Protein AF-E6LIC8-F1 (afdb_monomer)

Structure (mmCIF, N/CA/C/O backbone):
data_AF-E6LIC8-F1
#
_entry.id   AF-E6LIC8-F1
#
loop_
_atom_site.group_PDB
_atom_site.id
_atom_site.type_symbol
_atom_site.label_atom_id
_atom_site.label_alt_id
_atom_site.label_comp_id
_atom_site.label_asym_id
_atom_site.label_entity_id
_atom_site.label_seq_id
_atom_site.pdbx_PDB_ins_code
_atom_site.Cartn_x
_atom_site.Cartn_y
_atom_site.Cartn_z
_atom_site.occupancy
_atom_site.B_iso_or_equiv
_atom_site.auth_seq_id
_atom_site.auth_comp_id
_atom_site.auth_asym_id
_atom_site.auth_atom_id
_atom_site.pdbx_PDB_model_num
ATOM 1 N N . MET A 1 1 ? -18.847 -34.965 -0.175 1.00 34.69 1 MET A N 1
ATOM 2 C CA . MET A 1 1 ? -17.489 -34.813 -0.740 1.00 34.69 1 MET A CA 1
ATOM 3 C C . MET A 1 1 ? -17.535 -33.643 -1.711 1.00 34.69 1 MET A C 1
ATOM 5 O O . MET A 1 1 ? -18.467 -33.562 -2.499 1.00 34.69 1 MET A O 1
ATOM 9 N N . ILE A 1 2 ? -16.653 -32.673 -1.490 1.00 32.28 2 ILE A N 1
ATOM 10 C CA . ILE A 1 2 ? -16.782 -31.245 -1.819 1.00 32.28 2 ILE A CA 1
ATOM 11 C C . ILE A 1 2 ? -16.777 -30.994 -3.332 1.00 32.28 2 ILE A C 1
ATOM 13 O O . ILE A 1 2 ? -15.927 -31.518 -4.045 1.00 32.28 2 ILE A O 1
ATOM 17 N N . LYS A 1 3 ? -17.712 -30.164 -3.806 1.00 35.41 3 LYS A N 1
ATOM 18 C CA . LYS A 1 3 ? -17.749 -29.662 -5.184 1.00 35.41 3 LYS A CA 1
ATOM 19 C C . LYS A 1 3 ? -18.228 -28.209 -5.190 1.00 35.41 3 LYS A C 1
ATOM 21 O O . LYS A 1 3 ? -19.320 -27.918 -5.653 1.00 35.41 3 LYS A O 1
ATOM 26 N N . ILE A 1 4 ? -17.452 -27.312 -4.587 1.00 37.59 4 ILE A N 1
ATOM 27 C CA . ILE A 1 4 ? -17.667 -25.862 -4.673 1.00 37.59 4 ILE A CA 1
ATOM 28 C C . ILE A 1 4 ? -16.284 -25.201 -4.678 1.00 37.59 4 ILE A C 1
ATOM 30 O O . ILE A 1 4 ? -15.428 -25.604 -3.895 1.00 37.59 4 ILE A O 1
ATOM 34 N N . LEU A 1 5 ? -16.126 -24.175 -5.524 1.00 32.88 5 LEU A N 1
ATOM 35 C CA . LEU A 1 5 ? -15.001 -23.229 -5.637 1.00 32.88 5 LEU A CA 1
ATOM 36 C C . LEU A 1 5 ? -13.919 -23.589 -6.667 1.00 32.88 5 LEU A C 1
ATOM 38 O O . LEU A 1 5 ? -12.777 -23.880 -6.324 1.00 32.88 5 LEU A O 1
ATOM 42 N N . THR A 1 6 ? -14.243 -23.506 -7.960 1.00 37.19 6 THR A N 1
ATOM 43 C CA . THR A 1 6 ? -13.197 -23.361 -8.996 1.00 37.19 6 THR A CA 1
ATOM 44 C C . THR A 1 6 ? -13.655 -22.563 -10.217 1.00 37.19 6 THR A C 1
ATOM 46 O O . THR A 1 6 ? -13.184 -22.801 -11.317 1.00 37.19 6 THR A O 1
ATOM 49 N N . GLU A 1 7 ? -14.571 -21.602 -10.051 1.00 35.12 7 GLU A N 1
ATOM 50 C CA . GLU A 1 7 ? -15.071 -20.790 -11.178 1.00 35.12 7 GLU A CA 1
ATOM 51 C C . GLU A 1 7 ? -15.313 -19.319 -10.804 1.00 35.12 7 GLU A C 1
ATOM 53 O O . GLU A 1 7 ? -16.300 -18.698 -11.188 1.00 35.12 7 GLU A O 1
ATOM 58 N N . ARG A 1 8 ? -14.368 -18.706 -10.091 1.00 33.47 8 ARG A N 1
ATOM 59 C CA . ARG A 1 8 ? -14.103 -17.273 -10.289 1.00 33.47 8 ARG A CA 1
ATOM 60 C C . ARG A 1 8 ? -12.743 -17.139 -10.953 1.00 33.47 8 ARG A C 1
ATOM 62 O O . ARG A 1 8 ? -11.772 -16.691 -10.358 1.00 33.47 8 ARG A O 1
ATOM 69 N N . SER A 1 9 ? -12.694 -17.60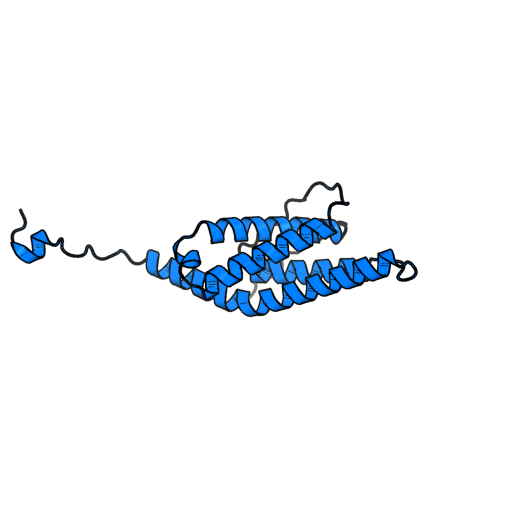4 -12.203 1.00 34.91 9 SER A N 1
ATOM 70 C CA . SER A 1 9 ? -11.660 -17.220 -13.157 1.00 34.91 9 SER A CA 1
ATOM 71 C C . SER A 1 9 ? -11.593 -15.703 -13.190 1.00 34.91 9 SER A C 1
ATOM 73 O O . SER A 1 9 ? -12.495 -15.042 -13.706 1.00 34.91 9 SER A O 1
ATOM 75 N N . ILE A 1 10 ? -10.508 -15.168 -12.644 1.00 38.62 10 ILE A N 1
ATOM 76 C CA . ILE A 1 10 ? -10.002 -13.849 -12.984 1.00 38.62 10 ILE A CA 1
ATOM 77 C C . ILE A 1 10 ? -9.767 -13.903 -14.497 1.00 38.62 10 ILE A C 1
ATOM 79 O O . ILE A 1 10 ? -8.791 -14.485 -14.966 1.00 38.62 10 ILE A O 1
ATOM 83 N N . ARG A 1 11 ? -10.722 -13.402 -15.287 1.00 34.62 11 ARG A N 1
ATOM 84 C CA . ARG A 1 11 ? -10.483 -13.121 -16.701 1.00 34.62 11 ARG A CA 1
ATOM 85 C C . ARG A 1 11 ? -9.534 -11.930 -16.720 1.00 34.62 11 ARG A C 1
ATOM 87 O O . ARG A 1 11 ? -9.983 -10.795 -16.645 1.00 34.62 11 ARG A O 1
ATOM 94 N N . MET A 1 12 ? -8.234 -12.207 -16.746 1.00 38.03 12 MET A N 1
ATOM 95 C CA . MET A 1 12 ? -7.234 -11.225 -17.144 1.00 38.0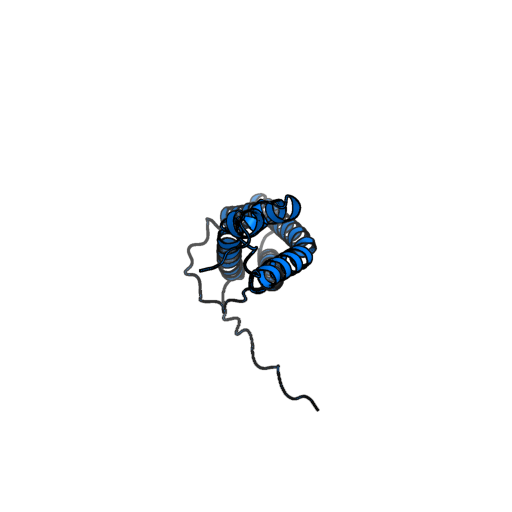3 12 MET A CA 1
ATOM 96 C C . MET A 1 12 ? -7.430 -10.992 -18.642 1.00 38.03 12 MET A C 1
ATOM 98 O O . MET A 1 12 ? -6.954 -11.763 -19.473 1.00 38.03 12 MET A O 1
ATOM 102 N N . THR A 1 13 ? -8.238 -9.990 -18.978 1.00 40.09 13 THR A N 1
ATOM 103 C CA . THR A 1 13 ? -8.205 -9.333 -20.286 1.00 40.09 13 THR A CA 1
ATOM 104 C C . THR A 1 13 ? -6.796 -8.786 -20.529 1.00 40.09 13 THR A C 1
ATOM 106 O O . THR A 1 13 ? -6.048 -8.576 -19.578 1.00 40.09 13 THR A O 1
ATOM 109 N N . GLU A 1 14 ? -6.414 -8.631 -21.798 1.00 47.59 14 GLU A N 1
ATOM 110 C CA . GLU A 1 14 ? -5.105 -8.193 -22.320 1.00 47.59 14 GLU A CA 1
ATOM 111 C C . GLU A 1 14 ? -4.703 -6.768 -21.872 1.00 47.59 14 GLU A C 1
ATOM 113 O O . GLU A 1 14 ? -4.463 -5.873 -22.679 1.00 47.59 14 GLU A O 1
ATOM 118 N N . GLU A 1 15 ? -4.671 -6.517 -20.571 1.00 59.28 15 GLU A N 1
ATOM 119 C CA . GLU A 1 15 ? -4.408 -5.214 -19.982 1.00 59.28 15 GLU A CA 1
ATOM 120 C C . GLU A 1 15 ? -2.953 -5.158 -19.526 1.00 59.28 15 GLU A C 1
ATOM 122 O O . GLU A 1 15 ? -2.443 -6.083 -18.890 1.00 59.28 15 GLU A O 1
ATOM 127 N N . SER A 1 16 ? -2.262 -4.070 -19.885 1.00 75.25 16 SER A N 1
ATOM 128 C CA . SER A 1 16 ? -0.879 -3.840 -19.461 1.00 75.25 16 SER A CA 1
ATOM 129 C C . SER A 1 16 ? -0.778 -3.998 -17.937 1.00 75.25 16 SER A C 1
ATOM 131 O O . SER A 1 16 ? -1.579 -3.385 -17.224 1.00 75.25 16 SER A O 1
ATOM 133 N N . PRO A 1 17 ? 0.203 -4.750 -17.402 1.00 79.25 17 PRO A N 1
ATOM 134 C CA . PRO A 1 17 ? 0.425 -4.870 -15.962 1.00 79.25 17 PRO A CA 1
ATOM 135 C C . PRO A 1 17 ? 0.567 -3.520 -15.259 1.00 79.25 17 PRO A C 1
ATOM 137 O O . PRO A 1 17 ? 0.235 -3.398 -14.086 1.00 79.25 17 PRO A O 1
ATOM 140 N N . VAL A 1 18 ? 0.988 -2.476 -15.980 1.00 81.00 18 VAL A N 1
ATOM 141 C CA . VAL A 1 18 ? 1.002 -1.101 -15.466 1.00 81.00 18 VAL A CA 1
ATOM 142 C C . VAL A 1 18 ? -0.414 -0.632 -15.116 1.00 81.00 18 VAL A C 1
ATOM 144 O O . VAL A 1 18 ? -0.643 -0.151 -14.009 1.00 81.00 18 VAL A O 1
ATOM 147 N N . PHE A 1 19 ? -1.388 -0.835 -16.008 1.00 80.94 19 PHE A N 1
ATOM 148 C CA . PHE A 1 19 ? -2.784 -0.464 -15.754 1.00 80.94 19 PHE A CA 1
ATOM 149 C C . PHE A 1 19 ? -3.410 -1.306 -14.647 1.00 80.94 19 PHE A C 1
ATOM 151 O O . PHE A 1 19 ? -4.108 -0.761 -13.795 1.00 80.94 19 PHE A O 1
ATOM 158 N N . VAL A 1 20 ? -3.107 -2.607 -14.604 1.00 83.12 20 VAL A N 1
ATOM 159 C CA . VAL A 1 20 ? -3.560 -3.486 -13.516 1.00 83.12 20 VAL A CA 1
ATOM 160 C C . VAL A 1 20 ? -2.991 -3.017 -12.175 1.00 83.12 20 VAL A C 1
ATOM 162 O O . VAL A 1 20 ? -3.732 -2.884 -11.205 1.00 83.12 20 VAL A O 1
ATOM 165 N N . SER A 1 21 ? -1.689 -2.714 -12.126 1.00 86.69 21 SER A N 1
ATOM 166 C CA . SER A 1 21 ? -1.008 -2.175 -10.941 1.00 86.69 21 SER A CA 1
ATOM 167 C C . SER A 1 21 ? -1.644 -0.865 -10.469 1.00 86.69 21 SER A C 1
ATOM 169 O O . SER A 1 21 ? -1.870 -0.665 -9.281 1.00 86.69 21 SER A O 1
ATOM 171 N N . LEU A 1 22 ? -1.984 0.031 -11.390 1.00 86.44 22 LEU A N 1
ATOM 172 C CA . LEU A 1 22 ? -2.630 1.284 -11.024 1.00 86.44 22 LEU A CA 1
ATOM 173 C C . LEU A 1 22 ? -4.073 1.107 -10.538 1.00 86.44 22 LEU A C 1
ATOM 175 O O . LEU A 1 22 ? -4.473 1.751 -9.569 1.00 86.44 22 LEU A O 1
ATOM 179 N N . ALA A 1 23 ? -4.853 0.234 -11.180 1.00 85.94 23 ALA A N 1
ATOM 180 C CA . ALA A 1 23 ? -6.219 -0.062 -10.758 1.00 85.94 23 ALA A CA 1
ATOM 181 C C . ALA A 1 23 ? -6.241 -0.637 -9.332 1.00 85.94 23 ALA A C 1
ATOM 183 O O . ALA A 1 23 ? -7.017 -0.196 -8.485 1.00 85.94 23 ALA A O 1
ATOM 184 N N . LEU A 1 24 ? -5.345 -1.582 -9.045 1.00 88.81 24 LEU A N 1
ATOM 185 C CA . LEU A 1 24 ? -5.149 -2.145 -7.710 1.00 88.81 24 LEU A CA 1
ATOM 186 C C . LEU A 1 24 ? -4.692 -1.077 -6.703 1.00 88.81 24 LEU A C 1
ATOM 188 O O . LEU A 1 24 ? -5.222 -1.019 -5.593 1.00 88.81 24 LEU A O 1
ATOM 192 N N . ASN A 1 25 ? -3.782 -0.183 -7.102 1.00 91.81 25 ASN A N 1
ATOM 193 C CA . ASN A 1 25 ? -3.329 0.920 -6.258 1.00 91.81 25 ASN A CA 1
ATOM 194 C C . ASN A 1 25 ? -4.467 1.868 -5.851 1.00 91.81 25 ASN A C 1
ATOM 196 O O . ASN A 1 25 ? -4.573 2.246 -4.686 1.00 91.81 25 ASN A O 1
ATOM 200 N N . GLN A 1 26 ? -5.373 2.195 -6.776 1.00 89.62 26 GLN A N 1
ATOM 201 C CA . GLN A 1 26 ? -6.560 2.997 -6.461 1.00 89.62 26 GLN A CA 1
ATOM 202 C C . GLN A 1 26 ? -7.459 2.320 -5.424 1.00 89.62 26 GLN A C 1
ATOM 204 O O . GLN A 1 26 ? -8.022 2.994 -4.562 1.00 89.62 26 GLN A O 1
ATOM 209 N N . ARG A 1 27 ? -7.588 0.989 -5.472 1.00 88.62 27 ARG A N 1
ATOM 210 C CA . ARG A 1 27 ? -8.359 0.243 -4.466 1.00 88.62 27 ARG A CA 1
ATOM 211 C C . ARG A 1 27 ? 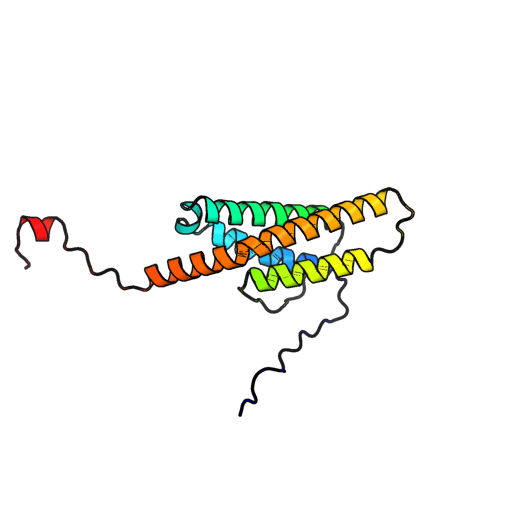-7.678 0.263 -3.100 1.00 88.62 27 ARG A C 1
ATOM 213 O O . ARG A 1 27 ? -8.352 0.494 -2.099 1.00 88.62 27 ARG A O 1
ATOM 220 N N . LEU A 1 28 ? -6.358 0.089 -3.056 1.00 92.31 28 LEU A N 1
ATOM 221 C CA . LEU A 1 28 ? -5.581 0.214 -1.819 1.00 92.31 28 LEU A CA 1
ATOM 222 C C . LEU A 1 28 ? -5.702 1.620 -1.216 1.00 92.31 28 LEU A C 1
ATOM 224 O O . LEU A 1 28 ? -5.891 1.744 -0.008 1.00 92.31 28 LEU A O 1
ATOM 228 N N . LYS A 1 29 ? -5.699 2.664 -2.050 1.00 92.88 29 LYS A N 1
ATOM 229 C CA . LYS A 1 29 ? -5.921 4.053 -1.625 1.00 92.88 29 LYS A CA 1
ATOM 230 C C . LYS A 1 29 ? -7.321 4.266 -1.042 1.00 92.88 29 LYS A C 1
ATOM 232 O O . LYS A 1 29 ? -7.452 4.833 0.035 1.00 92.88 29 LYS A O 1
ATOM 237 N N . GLN A 1 30 ? -8.363 3.721 -1.675 1.00 90.88 30 GLN A N 1
ATOM 238 C CA . GLN A 1 30 ? -9.733 3.756 -1.137 1.00 90.88 30 GLN A CA 1
ATOM 239 C C . GLN A 1 30 ? -9.844 3.061 0.233 1.00 90.88 30 GLN A C 1
ATOM 241 O O . GLN A 1 30 ? -10.518 3.563 1.136 1.00 90.88 30 GLN A O 1
ATOM 246 N N . LEU A 1 31 ? -9.178 1.914 0.415 1.00 89.94 31 LEU A N 1
ATOM 247 C CA . LEU A 1 31 ? -9.126 1.232 1.714 1.00 89.94 31 LEU A CA 1
ATOM 248 C C . LEU A 1 31 ? -8.373 2.056 2.756 1.00 89.94 31 LEU A C 1
ATOM 250 O O . LEU A 1 31 ? -8.867 2.229 3.869 1.00 89.94 31 LEU A O 1
ATOM 254 N N . GLN A 1 32 ? -7.218 2.606 2.387 1.00 94.12 32 GLN A N 1
ATOM 255 C CA . GLN A 1 32 ? -6.425 3.485 3.238 1.00 94.12 32 GLN A CA 1
ATOM 256 C C . GLN A 1 32 ? -7.252 4.684 3.724 1.00 94.12 32 GLN A C 1
ATOM 258 O O . GLN A 1 32 ? -7.293 4.954 4.927 1.00 94.12 32 GLN A O 1
ATOM 263 N N . GLU A 1 33 ? -7.975 5.350 2.821 1.00 92.94 33 GLU A N 1
ATOM 264 C CA . GLU A 1 33 ? -8.876 6.454 3.152 1.00 92.94 33 GLU A CA 1
ATOM 265 C C . GLU A 1 33 ? -9.955 5.998 4.143 1.00 92.94 33 GLU A C 1
ATOM 267 O O . GLU A 1 33 ? -10.153 6.634 5.182 1.00 92.94 33 GLU A O 1
ATOM 272 N N . SER A 1 34 ? -10.590 4.849 3.892 1.00 90.25 34 SER A N 1
ATOM 273 C CA . SER A 1 34 ? -11.583 4.276 4.807 1.00 90.25 34 SER A CA 1
ATOM 274 C C . SER A 1 34 ? -11.003 3.960 6.191 1.00 90.25 34 SER A C 1
ATOM 276 O O . SER A 1 34 ? -11.688 4.168 7.197 1.00 90.25 34 SER A O 1
ATOM 278 N N . TYR A 1 35 ? -9.770 3.457 6.276 1.00 91.06 35 TYR A N 1
ATOM 279 C CA . TYR A 1 35 ? -9.112 3.172 7.552 1.00 91.06 35 TYR A CA 1
ATOM 280 C C . TYR A 1 35 ? -8.740 4.451 8.300 1.00 91.06 35 TYR A C 1
ATOM 282 O O . TYR A 1 35 ? -8.938 4.525 9.514 1.00 91.06 35 TYR A O 1
ATOM 290 N N . SER A 1 36 ? -8.288 5.481 7.582 1.00 91.94 36 SER A N 1
ATOM 291 C CA . SER A 1 36 ? -7.928 6.781 8.159 1.00 91.94 36 SER A CA 1
ATOM 292 C C . SER A 1 36 ? -9.120 7.499 8.804 1.00 91.94 36 SER A C 1
ATOM 294 O O . SER A 1 36 ? -8.968 8.206 9.800 1.00 91.94 36 SER A O 1
ATOM 296 N N . GLN A 1 37 ? -10.328 7.261 8.285 1.00 90.56 37 GLN A N 1
ATOM 297 C CA . GLN A 1 37 ? -11.573 7.798 8.831 1.00 90.56 37 GLN A CA 1
ATOM 298 C C . GLN A 1 37 ? -12.060 7.046 10.079 1.00 90.56 37 GLN A C 1
ATOM 300 O O . GLN A 1 37 ? -12.997 7.501 10.738 1.00 90.56 37 GLN A O 1
ATOM 305 N N . ASN A 1 38 ? -11.452 5.909 10.440 1.00 87.38 38 ASN A N 1
ATOM 306 C CA . ASN A 1 38 ? -11.841 5.141 11.618 1.00 87.38 38 ASN A CA 1
ATOM 307 C C . ASN A 1 38 ? -11.049 5.603 12.860 1.00 87.38 38 ASN A C 1
ATOM 309 O O . ASN A 1 38 ? -9.898 5.201 13.050 1.00 87.38 38 ASN A O 1
ATOM 313 N N . PRO A 1 39 ? -11.661 6.367 13.788 1.00 86.38 39 PRO A N 1
ATOM 314 C CA . PRO A 1 39 ? -10.954 6.937 14.935 1.00 86.38 39 PRO A CA 1
ATOM 315 C C . PRO A 1 39 ? -10.461 5.889 15.938 1.00 86.38 39 PRO A C 1
ATOM 317 O O . PRO A 1 39 ? -9.692 6.225 16.832 1.00 86.38 39 PRO A O 1
ATOM 320 N N . HIS A 1 40 ? -10.924 4.640 15.847 1.00 84.62 40 HIS A N 1
ATOM 321 C CA . HIS A 1 40 ? -10.440 3.556 16.701 1.00 84.62 40 HIS A CA 1
ATOM 322 C C . HIS A 1 40 ? -9.090 3.029 16.223 1.00 84.62 40 HIS A C 1
ATOM 324 O O . HIS A 1 40 ? -8.185 2.875 17.037 1.00 84.62 40 HIS A O 1
ATOM 330 N N . LEU A 1 41 ? -8.937 2.841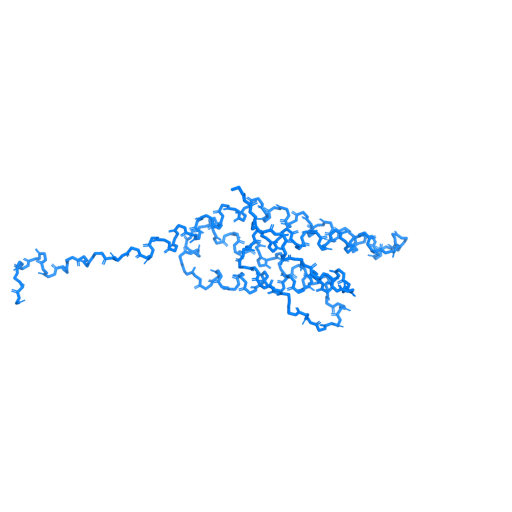 14.908 1.00 87.50 41 LEU A N 1
ATOM 331 C CA . LEU A 1 41 ? -7.661 2.445 14.309 1.00 87.50 41 LEU A CA 1
ATOM 332 C C . LEU A 1 41 ? -6.617 3.539 14.536 1.00 87.50 41 LEU A C 1
ATOM 334 O O . LEU A 1 41 ? -5.518 3.264 14.999 1.00 87.50 41 LEU A O 1
ATOM 338 N N . MET A 1 42 ? -7.014 4.798 14.342 1.00 91.12 42 MET A N 1
ATOM 339 C CA . MET A 1 42 ? -6.126 5.954 14.488 1.00 91.12 42 MET A CA 1
ATOM 340 C C . MET A 1 42 ? -5.707 6.267 15.936 1.00 91.12 42 MET A C 1
ATOM 342 O O . MET A 1 42 ? -4.887 7.155 16.147 1.00 91.12 42 MET A O 1
ATOM 346 N N . LYS A 1 43 ? -6.260 5.573 16.940 1.00 89.25 43 LYS A N 1
ATOM 347 C CA . LYS A 1 43 ? -5.837 5.680 18.351 1.00 89.25 43 LYS A CA 1
ATOM 348 C C . LYS A 1 43 ? -4.821 4.618 18.759 1.00 89.25 43 LYS A C 1
ATOM 350 O O . LYS A 1 43 ? -4.229 4.742 19.828 1.00 89.25 43 LYS A O 1
ATOM 355 N N . GLN A 1 44 ? -4.662 3.568 17.959 1.00 88.88 44 GLN A N 1
ATOM 356 C CA . GLN A 1 44 ? -3.718 2.493 18.225 1.00 88.88 44 GLN A CA 1
ATOM 357 C C . GLN A 1 44 ? -2.486 2.726 17.357 1.00 88.88 44 GLN A C 1
ATOM 359 O O . GLN A 1 44 ? -2.575 2.624 16.139 1.00 88.88 44 GLN A O 1
ATOM 364 N N . GLU A 1 45 ? -1.347 3.037 17.978 1.00 90.56 45 GLU A N 1
ATOM 365 C CA . GLU A 1 45 ? -0.112 3.430 17.281 1.00 90.56 45 GLU A CA 1
ATOM 366 C C . GLU A 1 45 ? 0.278 2.443 16.171 1.00 90.56 45 GLU A C 1
ATOM 368 O O . GLU A 1 45 ? 0.551 2.853 15.047 1.00 90.56 45 GLU A O 1
ATOM 373 N N . GLN A 1 46 ? 0.220 1.137 16.449 1.00 89.00 46 GLN A N 1
ATOM 374 C CA . GLN A 1 46 ? 0.562 0.100 15.473 1.00 89.00 46 GLN A CA 1
ATOM 375 C C . GLN A 1 46 ? -0.390 0.081 14.264 1.00 89.00 46 GLN A C 1
ATOM 377 O O . GLN A 1 46 ? 0.058 -0.068 13.131 1.00 89.00 46 GLN A O 1
ATOM 382 N N . LEU A 1 47 ? -1.698 0.264 14.479 1.00 91.75 47 LEU A N 1
ATOM 383 C CA . LEU A 1 47 ? -2.685 0.273 13.391 1.00 91.75 47 LEU A CA 1
ATOM 384 C C . LEU A 1 47 ? -2.622 1.579 12.598 1.00 91.75 47 LEU A C 1
ATOM 386 O O . LEU A 1 47 ? -2.700 1.568 11.374 1.00 91.75 47 LEU A O 1
ATOM 390 N N . GLN A 1 48 ? -2.439 2.701 13.292 1.00 94.44 48 GLN A N 1
ATOM 391 C CA . GLN A 1 48 ? -2.217 4.004 12.680 1.00 94.44 48 GLN A CA 1
ATOM 392 C C . GLN A 1 48 ? -0.972 3.991 11.788 1.00 94.44 48 GLN A C 1
ATOM 394 O O . GLN A 1 48 ? -1.015 4.501 10.669 1.00 94.44 48 GLN A O 1
ATOM 399 N N . ARG A 1 49 ? 0.120 3.389 12.268 1.00 95.19 49 ARG A N 1
ATOM 400 C CA . ARG A 1 49 ? 1.360 3.239 11.509 1.00 95.19 49 ARG A CA 1
ATOM 401 C C . ARG A 1 49 ? 1.125 2.485 10.203 1.00 95.19 49 ARG A C 1
ATOM 403 O O . ARG A 1 49 ? 1.494 3.009 9.159 1.00 95.19 49 ARG A O 1
ATOM 410 N N . PHE A 1 50 ? 0.430 1.347 10.246 1.00 95.75 50 PHE A N 1
ATOM 411 C CA . PHE A 1 50 ? 0.079 0.599 9.035 1.00 95.75 50 PHE A CA 1
ATOM 412 C C . PHE A 1 50 ? -0.719 1.453 8.034 1.00 95.75 50 PHE A C 1
ATOM 414 O O . PHE A 1 50 ? -0.436 1.448 6.840 1.00 95.75 50 PHE A O 1
ATOM 421 N N . VAL A 1 51 ? -1.696 2.236 8.509 1.00 95.6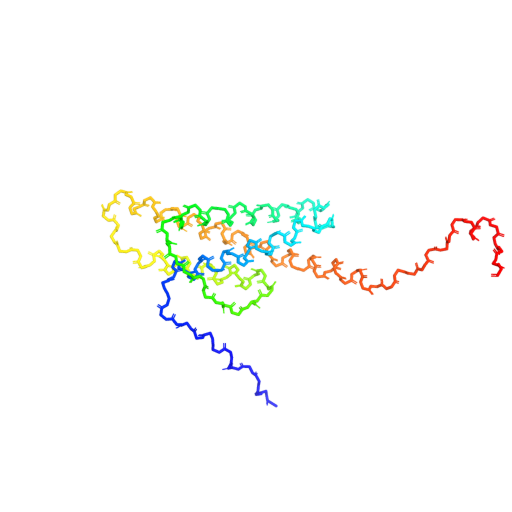2 51 VAL A N 1
ATOM 422 C CA . VAL A 1 51 ? -2.502 3.124 7.647 1.00 95.62 51 VAL A CA 1
ATOM 423 C C . VAL A 1 51 ? -1.650 4.210 6.980 1.00 95.62 51 VAL A C 1
ATOM 425 O O . VAL A 1 51 ? -1.940 4.596 5.846 1.00 95.62 51 VAL A O 1
ATOM 428 N N . PHE A 1 52 ? -0.613 4.710 7.655 1.00 96.75 52 PHE A N 1
ATOM 429 C CA . PHE A 1 52 ? 0.326 5.671 7.071 1.00 96.75 52 PHE A CA 1
ATOM 430 C C . PHE A 1 52 ? 1.316 5.015 6.111 1.00 96.75 52 PHE A C 1
ATOM 432 O O . PHE A 1 52 ? 1.513 5.531 5.018 1.00 96.75 52 PHE A O 1
ATOM 439 N N . GLU A 1 53 ? 1.860 3.850 6.449 1.00 97.25 53 GLU A N 1
ATOM 440 C CA . GLU A 1 53 ? 2.744 3.103 5.547 1.00 97.25 53 GLU A CA 1
ATOM 441 C C . GLU A 1 53 ? 2.006 2.689 4.263 1.00 97.25 53 GLU A C 1
ATOM 443 O O . GLU A 1 53 ? 2.558 2.787 3.166 1.00 97.25 53 GLU A O 1
ATOM 448 N N . LEU A 1 54 ? 0.727 2.308 4.369 1.00 96.62 54 LEU A N 1
ATOM 449 C CA . LEU A 1 54 ? -0.123 2.031 3.212 1.00 96.62 54 LEU A CA 1
ATOM 450 C C . LEU A 1 54 ? -0.336 3.284 2.350 1.00 96.62 54 LEU A C 1
ATOM 452 O O . LEU A 1 54 ? -0.319 3.189 1.124 1.00 96.62 54 LEU A O 1
ATOM 456 N N . ARG A 1 55 ? -0.502 4.459 2.970 1.00 96.69 55 ARG A N 1
ATOM 457 C CA . ARG A 1 55 ? -0.620 5.736 2.251 1.00 96.69 55 ARG A CA 1
ATOM 458 C C . ARG A 1 55 ? 0.658 6.040 1.476 1.00 96.69 55 ARG A C 1
ATOM 460 O O . ARG A 1 55 ? 0.584 6.210 0.260 1.00 96.69 55 ARG A O 1
ATOM 467 N N . ASP A 1 56 ? 1.799 6.041 2.160 1.00 96.50 56 ASP A N 1
ATOM 468 C CA . ASP A 1 56 ? 3.109 6.338 1.571 1.00 96.50 56 ASP A CA 1
ATOM 469 C C . ASP A 1 56 ? 3.412 5.388 0.404 1.00 96.50 56 ASP A C 1
ATOM 471 O O . ASP A 1 56 ? 3.887 5.806 -0.652 1.00 96.50 56 ASP A O 1
ATOM 475 N N . TYR A 1 57 ? 3.058 4.109 0.556 1.00 96.38 57 TYR A N 1
ATOM 476 C CA . TYR A 1 57 ? 3.149 3.129 -0.517 1.00 96.38 57 TYR A CA 1
ATOM 477 C C . TYR A 1 57 ? 2.277 3.490 -1.725 1.00 96.38 57 TYR A C 1
ATOM 479 O O . TYR A 1 57 ? 2.772 3.496 -2.853 1.00 96.38 57 TYR A O 1
ATOM 487 N N . THR A 1 58 ? 0.994 3.800 -1.510 1.00 94.81 58 THR A N 1
ATOM 488 C CA . THR A 1 58 ? 0.083 4.119 -2.620 1.00 94.81 58 THR A CA 1
ATOM 489 C C . THR A 1 58 ? 0.478 5.395 -3.360 1.00 94.81 58 THR A C 1
ATOM 491 O O . THR A 1 58 ? 0.379 5.436 -4.587 1.00 94.81 58 THR A O 1
ATOM 494 N N . GLU A 1 59 ? 0.991 6.401 -2.644 1.00 93.00 59 GLU A N 1
ATOM 495 C CA . GLU A 1 59 ? 1.548 7.628 -3.228 1.00 93.00 59 GLU A CA 1
ATOM 496 C C . GLU A 1 59 ? 2.810 7.322 -4.053 1.00 93.00 59 GLU A C 1
ATOM 498 O O . GLU A 1 59 ? 2.952 7.797 -5.180 1.00 93.00 59 GLU A O 1
ATOM 503 N N . ALA A 1 60 ? 3.704 6.467 -3.545 1.00 91.56 60 ALA A N 1
ATOM 504 C CA . ALA A 1 60 ? 4.912 6.070 -4.266 1.00 91.56 60 ALA A CA 1
ATOM 505 C C . ALA A 1 60 ? 4.606 5.301 -5.566 1.00 91.56 60 ALA A C 1
ATOM 507 O O . ALA A 1 60 ? 5.301 5.482 -6.569 1.00 91.56 60 ALA A O 1
ATOM 508 N N . VAL A 1 61 ? 3.557 4.470 -5.576 1.00 90.31 61 VAL A N 1
ATOM 509 C CA . VAL A 1 61 ? 3.081 3.792 -6.793 1.00 90.31 61 VAL A CA 1
ATOM 510 C C . VAL A 1 61 ? 2.518 4.798 -7.806 1.00 90.31 61 VAL A C 1
ATOM 512 O O . VAL A 1 61 ? 2.795 4.655 -8.995 1.00 90.31 61 VAL A O 1
ATOM 515 N N . GLU A 1 62 ? 1.767 5.818 -7.366 1.00 87.12 62 GLU A N 1
ATOM 516 C CA . GLU A 1 62 ? 1.232 6.868 -8.255 1.00 87.12 62 GLU A CA 1
ATOM 517 C C . GLU A 1 62 ? 2.353 7.668 -8.930 1.00 87.12 62 GLU A C 1
ATOM 519 O O . GLU A 1 62 ? 2.310 7.863 -10.143 1.00 87.12 62 GLU A O 1
ATOM 524 N N . ILE A 1 63 ? 3.391 8.056 -8.180 1.00 83.81 63 ILE A N 1
ATOM 525 C CA . ILE A 1 63 ? 4.530 8.828 -8.709 1.00 83.81 63 ILE A CA 1
ATOM 526 C C . ILE A 1 63 ? 5.226 8.100 -9.867 1.00 83.81 63 ILE A C 1
ATOM 528 O O . ILE A 1 63 ? 5.637 8.730 -10.838 1.00 83.81 63 ILE A O 1
ATOM 532 N N . LEU A 1 64 ? 5.363 6.772 -9.793 1.00 75.00 64 LEU A N 1
ATOM 533 C CA . LEU A 1 64 ? 5.991 5.997 -10.871 1.00 75.00 64 LEU A CA 1
ATOM 534 C C . LEU A 1 64 ? 5.091 5.794 -12.092 1.00 75.00 64 LEU A C 1
ATOM 536 O O . LEU A 1 64 ? 5.562 5.313 -13.121 1.00 75.00 64 LEU A O 1
ATOM 540 N N . ALA A 1 65 ? 3.808 6.119 -11.978 1.00 69.88 65 ALA A N 1
ATOM 541 C CA . ALA A 1 65 ? 2.801 5.791 -12.970 1.00 69.88 65 ALA A CA 1
ATOM 542 C C . ALA A 1 65 ? 2.162 7.017 -13.641 1.00 69.88 65 ALA A C 1
ATOM 544 O O . ALA A 1 65 ? 1.333 6.844 -14.540 1.00 69.88 65 ALA A O 1
ATOM 545 N N . ASP A 1 66 ? 2.596 8.223 -13.259 1.00 57.75 66 ASP A N 1
ATOM 546 C CA . ASP A 1 66 ? 2.131 9.536 -13.742 1.00 57.75 66 ASP A CA 1
ATOM 547 C C . ASP A 1 66 ? 2.267 9.724 -15.274 1.00 57.75 66 ASP A C 1
ATOM 549 O O . ASP A 1 66 ? 1.706 10.645 -15.856 1.00 57.75 66 ASP A O 1
ATOM 553 N N . ASP A 1 67 ? 2.944 8.800 -15.965 1.00 51.22 67 ASP A N 1
ATOM 554 C CA . ASP A 1 67 ? 3.122 8.798 -17.424 1.00 51.22 67 ASP A CA 1
ATOM 555 C C . ASP A 1 67 ? 2.102 7.916 -18.186 1.00 51.22 67 ASP A C 1
ATOM 557 O O . ASP A 1 67 ? 2.140 7.800 -19.413 1.00 51.22 67 ASP A O 1
ATOM 561 N N . SER A 1 68 ? 1.166 7.257 -17.487 1.00 50.31 68 SER A N 1
ATOM 562 C CA . SER A 1 68 ? 0.228 6.303 -18.101 1.00 50.31 68 SER A CA 1
ATOM 563 C C . SER A 1 68 ? -1.220 6.809 -18.109 1.00 50.31 68 SER A C 1
ATOM 565 O O . SER A 1 68 ? -1.999 6.639 -17.175 1.00 50.31 68 SER A O 1
ATOM 567 N N . SER A 1 69 ? -1.615 7.419 -19.230 1.00 41.28 69 SER A N 1
ATOM 568 C CA . SER A 1 69 ? -3.007 7.797 -19.494 1.00 41.28 69 SER A CA 1
ATOM 569 C C . SER A 1 69 ? -3.842 6.562 -19.866 1.00 41.28 69 SER A C 1
ATOM 571 O O . SER A 1 69 ? -3.848 6.100 -21.005 1.00 41.28 69 SER A O 1
ATOM 573 N N . GLY A 1 70 ? -4.559 5.996 -18.895 1.00 47.06 70 GLY A N 1
ATOM 574 C CA . GLY A 1 70 ? -5.444 4.848 -19.109 1.00 47.06 70 GLY A CA 1
ATOM 575 C C . GLY A 1 70 ? -6.727 4.937 -18.299 1.00 47.06 70 GLY A C 1
ATOM 576 O O . GLY A 1 70 ? -6.749 5.473 -17.194 1.00 47.06 70 GLY A O 1
ATOM 577 N N . LYS A 1 71 ? -7.823 4.417 -18.861 1.00 43.06 71 LYS A N 1
ATOM 578 C CA . LYS A 1 71 ? -9.085 4.250 -18.134 1.00 43.06 71 LYS A CA 1
ATOM 579 C C . LYS A 1 71 ? -9.031 2.956 -17.330 1.00 43.06 71 LYS A C 1
ATOM 581 O O . LYS A 1 71 ? -8.807 1.892 -17.896 1.00 43.06 71 LYS A O 1
ATOM 586 N N . PHE A 1 72 ? -9.269 3.075 -16.030 1.00 50.69 72 PHE A N 1
ATOM 587 C CA . PHE A 1 72 ? -9.309 1.966 -15.085 1.00 50.69 72 PHE A CA 1
ATOM 588 C C . PHE A 1 72 ? -10.510 1.067 -15.360 1.00 50.69 72 PHE A C 1
ATOM 590 O O . PHE A 1 72 ? -11.650 1.534 -15.413 1.00 50.69 72 PHE A O 1
ATOM 597 N N . THR A 1 73 ? -10.249 -0.218 -15.568 1.00 47.31 73 THR A N 1
ATOM 598 C CA . THR A 1 73 ? -11.278 -1.249 -15.659 1.00 47.31 73 THR A CA 1
ATOM 599 C C . THR A 1 73 ? -11.775 -1.619 -14.268 1.00 47.31 73 THR A C 1
ATOM 601 O O . THR A 1 73 ? -11.054 -1.566 -13.269 1.00 47.31 73 THR A O 1
ATOM 604 N N . ASP A 1 74 ? -13.060 -1.958 -14.199 1.00 47.47 74 ASP A N 1
ATOM 605 C CA . ASP A 1 74 ? -13.756 -2.293 -12.962 1.00 47.47 74 ASP A CA 1
ATOM 606 C C . ASP A 1 74 ? -13.350 -3.710 -12.514 1.00 47.47 74 ASP A C 1
ATOM 608 O O . ASP A 1 74 ? -14.041 -4.702 -12.757 1.00 47.47 74 ASP A O 1
ATOM 612 N N . ILE A 1 75 ? -12.162 -3.826 -11.914 1.00 53.31 75 ILE A N 1
ATOM 613 C CA . ILE A 1 75 ? -11.690 -5.083 -11.326 1.00 53.31 75 ILE A CA 1
ATOM 614 C C . ILE A 1 75 ? -12.606 -5.420 -10.135 1.00 53.31 75 ILE A C 1
ATOM 616 O O . ILE A 1 75 ? -12.832 -4.544 -9.289 1.00 53.31 75 ILE A O 1
ATOM 620 N N . PRO A 1 76 ? -13.136 -6.659 -10.041 1.00 46.38 76 PRO A N 1
ATOM 621 C CA . PRO A 1 76 ? -13.960 -7.087 -8.918 1.00 46.38 76 PRO A CA 1
ATOM 622 C C . PRO A 1 76 ? -13.270 -6.795 -7.586 1.00 46.38 76 PRO A C 1
ATOM 624 O O . PRO A 1 76 ? -12.148 -7.233 -7.342 1.00 46.38 76 PRO A O 1
ATOM 627 N N . VAL A 1 77 ? -13.964 -6.031 -6.746 1.00 50.38 77 VAL A N 1
ATOM 628 C CA . VAL A 1 77 ? -13.461 -5.514 -5.474 1.00 50.38 77 VAL A CA 1
ATOM 629 C C . VAL A 1 77 ? -13.369 -6.650 -4.466 1.00 50.38 77 VAL A C 1
ATOM 631 O O . VAL A 1 77 ? -14.395 -7.116 -3.965 1.00 50.38 77 VAL A O 1
ATOM 634 N N . ASP A 1 78 ? -12.150 -7.070 -4.147 1.00 55.94 78 ASP A N 1
ATOM 635 C CA . ASP A 1 78 ? -11.906 -7.712 -2.864 1.00 55.94 78 ASP A CA 1
ATOM 636 C C . ASP A 1 78 ? -11.760 -6.619 -1.794 1.00 55.94 78 ASP A C 1
ATOM 638 O O . ASP A 1 78 ? -11.154 -5.576 -2.046 1.00 55.94 78 ASP A O 1
ATOM 642 N N . LYS A 1 79 ? -12.377 -6.810 -0.624 1.00 66.50 79 LYS A N 1
ATOM 643 C CA . LYS A 1 79 ? -12.235 -5.881 0.521 1.00 66.50 79 LYS A CA 1
ATOM 644 C C . LYS A 1 79 ? -11.024 -6.224 1.390 1.00 66.50 79 LYS A C 1
ATOM 646 O O . LYS A 1 79 ? -10.764 -5.543 2.379 1.00 66.50 79 LYS A O 1
ATOM 651 N N . ASP A 1 80 ? -10.351 -7.306 1.037 1.00 84.00 80 ASP A N 1
ATOM 652 C CA . ASP A 1 80 ? -9.210 -7.873 1.725 1.00 84.00 80 ASP A CA 1
ATOM 653 C C . ASP A 1 80 ? -7.927 -7.144 1.281 1.00 84.00 80 ASP A C 1
ATOM 655 O O . ASP A 1 80 ? -7.552 -7.132 0.102 1.00 84.00 80 ASP A O 1
ATOM 659 N N . THR A 1 81 ? -7.277 -6.483 2.240 1.00 87.38 81 THR A N 1
ATOM 660 C CA . THR A 1 81 ? -6.035 -5.735 2.021 1.00 87.38 81 THR A CA 1
ATOM 661 C C . THR A 1 81 ? -4.900 -6.685 1.661 1.00 87.38 81 THR A C 1
ATOM 663 O O . THR A 1 81 ? -4.096 -6.363 0.785 1.00 87.38 81 THR A O 1
ATOM 666 N N . VAL A 1 82 ? -4.836 -7.870 2.277 1.00 91.75 82 VAL A N 1
ATOM 667 C CA . VAL A 1 82 ? -3.834 -8.896 1.950 1.00 91.75 82 VAL A CA 1
ATOM 668 C C . VAL A 1 82 ? -3.993 -9.359 0.502 1.00 91.75 82 VAL A C 1
ATOM 670 O O . VAL A 1 82 ? -3.000 -9.427 -0.228 1.00 91.75 82 VAL A O 1
ATOM 673 N N . ALA A 1 83 ? -5.218 -9.638 0.057 1.00 90.19 83 ALA A N 1
ATOM 674 C CA . ALA A 1 83 ? -5.495 -10.058 -1.315 1.00 90.19 83 ALA A CA 1
ATOM 675 C C . ALA A 1 83 ? -5.068 -8.988 -2.333 1.00 90.19 83 ALA A C 1
ATOM 677 O O . ALA A 1 83 ? -4.387 -9.299 -3.317 1.00 90.19 83 ALA A O 1
ATOM 678 N N . LEU A 1 84 ? -5.405 -7.722 -2.070 1.00 91.25 84 LEU A N 1
ATOM 679 C CA . LEU A 1 84 ? -5.019 -6.599 -2.926 1.00 91.25 84 LEU A CA 1
ATOM 680 C C . LEU A 1 84 ? -3.504 -6.386 -2.955 1.00 91.25 84 LEU A C 1
ATOM 682 O O . LEU A 1 84 ? -2.940 -6.201 -4.033 1.00 91.25 84 LEU A O 1
ATOM 686 N N . LEU A 1 85 ? -2.824 -6.463 -1.809 1.00 94.19 85 LEU A N 1
ATOM 687 C CA . LEU A 1 85 ? -1.368 -6.337 -1.745 1.00 94.19 85 LEU A CA 1
ATOM 688 C C . LEU A 1 85 ? -0.659 -7.484 -2.484 1.00 94.19 85 LEU A C 1
ATOM 690 O O . LEU A 1 85 ? 0.312 -7.224 -3.194 1.00 94.19 85 LEU A O 1
ATOM 694 N N . LEU A 1 86 ? -1.155 -8.725 -2.392 1.00 93.31 86 LEU A N 1
ATOM 695 C CA . LEU A 1 86 ? -0.619 -9.870 -3.145 1.00 93.31 86 LEU A CA 1
ATOM 696 C C . LEU A 1 86 ? -0.795 -9.690 -4.657 1.00 93.31 86 LEU A C 1
ATOM 698 O O . LEU A 1 86 ? 0.148 -9.918 -5.422 1.00 93.31 86 LEU A O 1
ATOM 702 N N . ALA A 1 87 ? -1.983 -9.261 -5.092 1.00 91.12 87 ALA A N 1
ATOM 703 C CA . ALA A 1 87 ? -2.250 -8.963 -6.496 1.00 91.12 87 ALA A CA 1
ATOM 704 C C . ALA A 1 87 ? -1.344 -7.831 -7.003 1.00 91.12 87 ALA A C 1
ATOM 706 O O . ALA A 1 87 ? -0.764 -7.935 -8.086 1.00 91.12 87 ALA A O 1
ATOM 707 N N . GLN A 1 88 ? -1.154 -6.789 -6.191 1.00 91.88 88 GLN A N 1
ATOM 708 C CA . GLN A 1 88 ? -0.292 -5.657 -6.508 1.00 91.88 88 GLN A CA 1
ATOM 709 C C . GLN A 1 88 ? 1.175 -6.084 -6.629 1.00 91.88 88 GLN A C 1
ATOM 711 O O . GLN A 1 88 ? 1.849 -5.714 -7.591 1.00 91.88 88 GLN A O 1
ATOM 716 N N . GLN A 1 89 ? 1.663 -6.928 -5.714 1.00 93.06 89 GLN A N 1
ATOM 717 C CA . GLN A 1 89 ? 3.013 -7.487 -5.787 1.00 93.06 89 GLN A CA 1
ATOM 718 C C . GLN A 1 89 ? 3.227 -8.282 -7.074 1.00 93.06 89 GLN A C 1
ATOM 720 O O . GLN A 1 89 ? 4.267 -8.162 -7.726 1.00 93.06 89 GLN A O 1
ATOM 725 N N . HIS A 1 90 ? 2.247 -9.112 -7.434 1.00 91.06 90 HIS A N 1
ATOM 726 C CA . HIS A 1 90 ? 2.294 -9.895 -8.659 1.00 91.06 90 HIS A CA 1
ATOM 727 C C . HIS A 1 90 ? 2.329 -8.987 -9.893 1.00 91.06 90 HIS A C 1
ATOM 729 O O . HIS A 1 90 ? 3.190 -9.164 -10.753 1.00 91.06 90 HIS A O 1
ATOM 735 N N . SER A 1 91 ? 1.461 -7.975 -9.935 1.00 89.06 91 SER A N 1
ATOM 736 C CA . SER A 1 91 ? 1.393 -7.012 -11.033 1.00 89.06 91 SER A CA 1
ATOM 737 C C . SER A 1 91 ? 2.705 -6.238 -11.208 1.00 89.06 91 SER A C 1
ATOM 739 O O . SER A 1 91 ? 3.267 -6.210 -12.301 1.00 89.06 91 SER A O 1
ATOM 741 N N . LEU A 1 92 ? 3.278 -5.707 -10.121 1.00 89.69 92 LEU A N 1
ATOM 742 C CA . LEU A 1 92 ? 4.568 -5.006 -10.155 1.00 89.69 92 LEU A CA 1
ATOM 743 C C . LEU A 1 92 ? 5.710 -5.902 -10.658 1.00 89.69 92 LEU A C 1
ATOM 745 O O . LEU A 1 92 ? 6.561 -5.447 -11.422 1.00 89.69 92 LEU A O 1
ATOM 749 N N . ARG A 1 93 ? 5.723 -7.192 -10.290 1.00 90.75 93 ARG A N 1
ATOM 750 C CA . ARG A 1 93 ? 6.705 -8.154 -10.826 1.00 90.75 93 ARG A CA 1
ATOM 751 C C . ARG A 1 93 ? 6.548 -8.351 -12.331 1.00 90.75 93 ARG A C 1
ATOM 753 O O . ARG A 1 93 ? 7.559 -8.433 -13.022 1.00 90.75 93 ARG A O 1
ATOM 760 N N . LEU A 1 94 ? 5.316 -8.397 -12.837 1.00 87.44 94 LEU A N 1
ATOM 761 C CA . LEU A 1 94 ? 5.061 -8.464 -14.277 1.00 87.44 94 LEU A CA 1
ATOM 762 C C . LEU A 1 94 ? 5.518 -7.184 -14.989 1.00 87.44 94 LEU A C 1
ATOM 764 O O . LEU A 1 94 ? 6.127 -7.290 -16.049 1.00 87.44 94 LEU A O 1
ATOM 768 N N . VAL A 1 95 ? 5.312 -5.999 -14.399 1.00 84.69 95 VAL A N 1
ATOM 769 C CA . VAL A 1 95 ? 5.837 -4.728 -14.943 1.00 84.69 95 VAL A CA 1
ATOM 770 C C . VAL A 1 95 ? 7.361 -4.781 -15.069 1.00 84.69 95 VAL A C 1
ATOM 772 O O . VAL A 1 95 ? 7.898 -4.483 -16.133 1.00 84.69 95 VAL A O 1
ATOM 775 N N . VAL A 1 96 ? 8.064 -5.224 -14.020 1.00 86.19 96 VAL A N 1
ATOM 776 C CA . VAL A 1 96 ? 9.530 -5.379 -14.047 1.00 86.19 96 VAL A CA 1
ATOM 777 C C . VAL A 1 96 ? 9.973 -6.371 -15.127 1.00 86.19 96 VAL A C 1
ATOM 779 O O . VAL A 1 96 ? 10.948 -6.117 -15.825 1.00 86.19 96 VAL A O 1
ATOM 782 N N . GLN A 1 97 ? 9.260 -7.488 -15.293 1.00 84.38 97 GLN A N 1
ATOM 783 C CA . GLN A 1 97 ? 9.580 -8.501 -16.308 1.00 84.38 97 GLN A CA 1
ATOM 784 C C . GLN A 1 97 ? 9.310 -8.028 -17.744 1.00 84.38 97 GLN A C 1
ATOM 786 O O . GLN A 1 97 ? 9.999 -8.462 -18.665 1.00 84.38 97 GLN A O 1
ATOM 791 N N . GLN A 1 98 ? 8.308 -7.167 -17.943 1.00 77.44 98 GLN A N 1
ATOM 792 C CA . GLN A 1 98 ? 7.937 -6.630 -19.255 1.00 77.44 98 GLN A CA 1
ATOM 793 C C . GLN A 1 98 ? 8.732 -5.388 -19.662 1.00 77.44 98 GLN A C 1
ATOM 795 O O . GLN A 1 98 ? 8.779 -5.077 -20.852 1.00 77.44 98 GLN A O 1
ATOM 800 N N . GLY A 1 99 ? 9.353 -4.687 -18.708 1.00 68.12 99 GLY A N 1
ATOM 801 C CA . GLY A 1 99 ? 10.235 -3.552 -18.965 1.00 68.12 99 GLY A CA 1
ATOM 802 C C . GLY A 1 99 ? 11.433 -3.963 -19.821 1.00 68.12 99 GLY A C 1
ATOM 803 O O . GLY A 1 99 ? 12.467 -4.382 -19.308 1.00 68.12 99 GLY A O 1
ATOM 804 N N . GLN A 1 100 ? 11.290 -3.869 -21.144 1.00 52.84 100 GLN A N 1
ATOM 805 C CA . GLN A 1 100 ? 12.366 -4.145 -22.086 1.00 52.84 100 GLN A CA 1
ATOM 806 C C . GLN A 1 100 ? 13.355 -2.972 -22.146 1.00 52.84 100 GLN A C 1
ATOM 808 O O . GLN A 1 100 ? 12.978 -1.819 -22.334 1.00 52.84 100 GLN A O 1
ATOM 813 N N . SER A 1 101 ? 14.638 -3.338 -22.078 1.00 54.59 101 SER A N 1
ATOM 814 C CA . SER A 1 101 ? 15.858 -2.528 -22.209 1.00 54.59 101 SER A CA 1
ATOM 815 C C . SER A 1 101 ? 16.418 -1.891 -20.926 1.00 54.59 101 SER A C 1
ATOM 817 O O . SER A 1 101 ? 16.303 -0.697 -20.658 1.00 54.59 101 SER A O 1
ATOM 819 N N . LEU A 1 102 ? 17.174 -2.727 -20.204 1.00 57.00 102 LEU A N 1
ATOM 820 C CA . LEU A 1 102 ? 18.134 -2.402 -19.133 1.00 57.00 102 LEU A CA 1
ATOM 821 C C . LEU A 1 102 ? 19.338 -1.553 -19.604 1.00 57.00 102 LEU A C 1
ATOM 823 O O . LEU A 1 102 ? 20.237 -1.222 -18.820 1.00 57.00 102 LEU A O 1
ATOM 827 N N . GLU A 1 103 ? 19.382 -1.217 -20.891 1.00 61.84 103 GLU A N 1
ATOM 828 C CA . GLU A 1 103 ? 20.538 -0.595 -21.530 1.00 61.84 103 GLU A CA 1
ATOM 829 C C . GLU A 1 103 ? 20.623 0.911 -21.231 1.00 61.84 103 GLU A C 1
ATOM 831 O O . GLU A 1 103 ? 21.721 1.470 -21.164 1.00 61.84 103 GLU A O 1
ATOM 836 N N . THR A 1 104 ? 19.492 1.577 -20.959 1.00 76.00 104 THR A N 1
ATOM 837 C CA . THR A 1 104 ? 19.469 3.014 -20.641 1.00 76.00 104 THR A CA 1
ATOM 838 C C . THR A 1 104 ? 19.611 3.279 -19.138 1.00 76.00 104 THR A C 1
ATOM 840 O O . THR A 1 104 ? 19.195 2.495 -18.282 1.00 76.00 104 THR A O 1
ATOM 843 N N . GLY A 1 105 ? 20.209 4.422 -18.786 1.00 77.06 105 GLY A N 1
ATOM 844 C CA . GLY A 1 105 ? 20.324 4.847 -17.387 1.00 77.06 105 GLY A CA 1
ATOM 845 C C . GLY A 1 105 ? 18.969 5.104 -16.718 1.00 77.06 105 GLY A C 1
ATOM 846 O O . GLY A 1 105 ? 18.842 4.894 -15.516 1.00 77.06 105 GLY A O 1
ATOM 847 N N . GLU A 1 106 ? 17.964 5.519 -17.488 1.00 77.31 106 GLU A N 1
ATOM 848 C CA . GLU A 1 106 ? 16.590 5.743 -17.021 1.00 77.31 106 GLU A CA 1
ATOM 849 C C . GLU A 1 106 ? 15.866 4.422 -16.750 1.00 77.31 106 GLU A C 1
ATOM 851 O O . GLU A 1 106 ? 15.282 4.267 -15.678 1.00 77.31 106 GLU A O 1
ATOM 856 N N . GLY A 1 10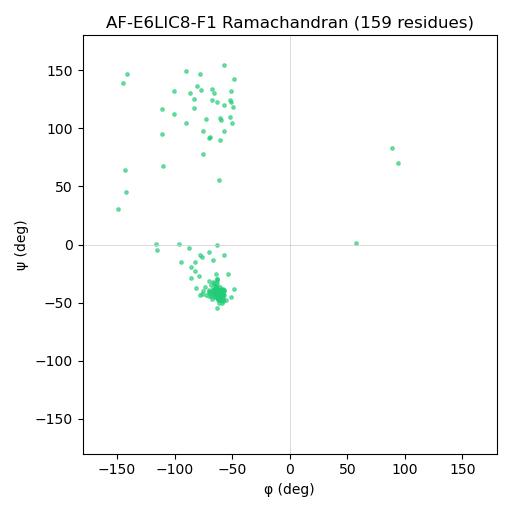7 ? 16.004 3.430 -17.639 1.00 78.88 107 GLY A N 1
ATOM 857 C CA . GLY A 1 107 ? 15.431 2.095 -17.450 1.00 78.88 107 GLY A CA 1
ATOM 858 C C . GLY A 1 107 ? 15.937 1.416 -16.174 1.00 78.88 107 GLY A C 1
ATOM 859 O O . GLY A 1 107 ? 15.143 0.897 -15.391 1.00 78.88 107 GLY A O 1
ATOM 860 N N . ARG A 1 108 ? 17.244 1.517 -15.885 1.00 81.06 108 ARG A N 1
ATOM 861 C CA . ARG A 1 108 ? 17.826 0.991 -14.633 1.00 81.06 108 ARG A CA 1
ATOM 862 C C . ARG A 1 108 ? 17.298 1.690 -13.376 1.00 81.06 108 ARG A C 1
ATOM 864 O O . ARG A 1 108 ? 17.126 1.042 -12.346 1.00 81.06 108 ARG A O 1
ATOM 871 N N . ARG A 1 109 ? 17.050 3.005 -13.436 1.00 83.44 109 ARG A N 1
ATOM 872 C CA . ARG A 1 109 ? 16.470 3.755 -12.306 1.00 83.44 109 ARG A CA 1
ATOM 873 C C . ARG A 1 109 ? 15.021 3.348 -12.069 1.00 83.44 109 ARG A C 1
ATOM 875 O O . ARG A 1 109 ? 14.655 3.105 -10.925 1.00 83.44 109 ARG A O 1
ATOM 882 N N . LEU A 1 110 ? 14.233 3.227 -13.136 1.00 83.44 110 LEU A N 1
ATOM 883 C CA . LEU A 1 110 ? 12.846 2.779 -13.047 1.00 83.44 110 LEU A CA 1
ATOM 884 C C . LEU A 1 110 ? 12.754 1.360 -12.473 1.00 83.44 110 LEU A C 1
ATOM 886 O O . LEU A 1 110 ? 11.963 1.115 -11.566 1.00 83.44 110 LEU A O 1
ATOM 890 N N . GLU A 1 111 ? 13.606 0.441 -12.932 1.00 85.75 111 GLU A N 1
ATOM 891 C CA . GLU A 1 111 ? 13.665 -0.922 -12.398 1.00 85.75 111 GLU A CA 1
ATOM 892 C C . GLU A 1 111 ? 14.007 -0.937 -10.899 1.00 85.75 111 GLU A C 1
ATOM 894 O O . GLU A 1 111 ? 13.359 -1.642 -10.122 1.00 85.75 111 GLU A O 1
ATOM 899 N N . ALA A 1 112 ? 15.001 -0.150 -10.472 1.00 88.19 112 ALA A N 1
ATOM 900 C CA . ALA A 1 112 ? 15.362 -0.034 -9.061 1.00 88.19 112 ALA A CA 1
ATOM 901 C C . ALA A 1 112 ? 14.193 0.498 -8.215 1.00 88.19 112 ALA A C 1
ATOM 903 O O . ALA A 1 112 ? 13.913 -0.054 -7.150 1.00 88.19 112 ALA A O 1
ATOM 904 N N . SER A 1 113 ? 13.468 1.506 -8.711 1.00 89.19 113 SER A N 1
ATOM 905 C CA . SER A 1 113 ? 12.272 2.035 -8.048 1.00 89.19 113 SER A CA 1
ATOM 906 C C . SER A 1 113 ? 11.159 0.989 -7.943 1.00 89.19 113 SER A C 1
ATOM 908 O O . SER A 1 113 ? 10.592 0.805 -6.868 1.00 89.19 113 SER A O 1
ATOM 910 N N . LEU A 1 114 ? 10.883 0.242 -9.018 1.00 89.44 114 LEU A N 1
ATOM 911 C CA . LEU A 1 114 ? 9.877 -0.827 -9.013 1.00 89.44 114 LEU A CA 1
ATOM 912 C C . LEU A 1 114 ? 10.246 -1.967 -8.052 1.00 89.44 114 LEU A C 1
ATOM 914 O O . LEU A 1 114 ? 9.381 -2.475 -7.341 1.00 89.44 114 LEU A O 1
ATOM 918 N N . LYS A 1 115 ? 11.529 -2.345 -7.973 1.00 91.31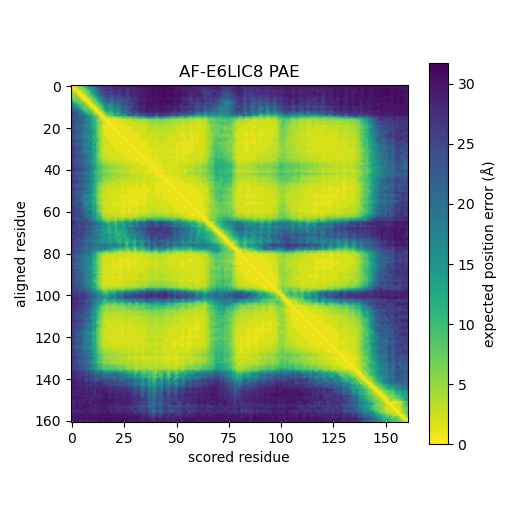 115 LYS A N 1
ATOM 919 C CA . LYS A 1 115 ? 12.020 -3.301 -6.965 1.00 91.31 115 LYS A CA 1
ATOM 920 C C . LYS A 1 115 ? 11.831 -2.768 -5.545 1.00 91.31 115 LYS A C 1
ATOM 922 O O . LYS A 1 115 ? 11.399 -3.523 -4.680 1.00 91.31 115 LYS A O 1
ATOM 927 N 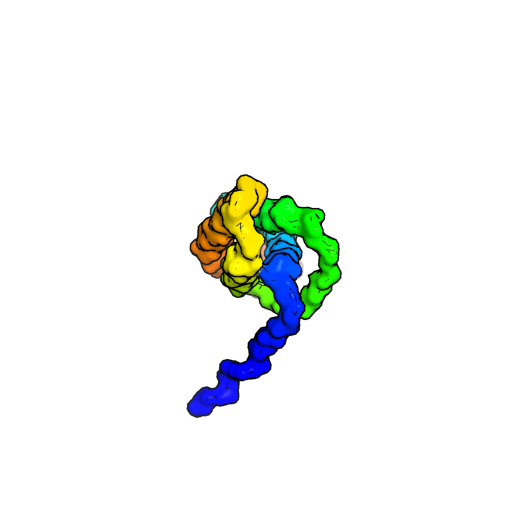N . GLY A 1 116 ? 12.086 -1.478 -5.327 1.00 93.88 116 GLY A N 1
ATOM 928 C CA . GLY A 1 116 ? 11.794 -0.805 -4.061 1.00 93.88 116 GLY A CA 1
ATOM 929 C C . GLY A 1 116 ? 10.314 -0.892 -3.682 1.00 93.88 116 GLY A C 1
ATOM 930 O O . GLY A 1 116 ? 9.994 -1.260 -2.557 1.00 93.88 116 GLY A O 1
ATOM 931 N N . LEU A 1 117 ? 9.399 -0.656 -4.628 1.00 94.25 117 LEU A N 1
ATOM 932 C CA . LEU A 1 117 ? 7.959 -0.813 -4.385 1.00 94.25 117 LEU A CA 1
ATOM 933 C C . LEU A 1 117 ? 7.559 -2.258 -4.069 1.00 94.25 117 LEU A C 1
ATOM 935 O O . LEU A 1 117 ? 6.684 -2.480 -3.235 1.00 94.25 117 LEU A O 1
ATOM 939 N N . ILE A 1 118 ? 8.179 -3.248 -4.716 1.00 95.19 118 ILE A N 1
ATOM 940 C CA . ILE A 1 118 ? 7.935 -4.666 -4.408 1.00 95.19 118 ILE A CA 1
ATOM 941 C C . ILE A 1 118 ? 8.358 -4.987 -2.967 1.00 95.19 118 ILE A C 1
ATOM 943 O O . ILE A 1 118 ? 7.645 -5.725 -2.285 1.00 95.19 118 ILE A O 1
ATOM 947 N N . GLU A 1 119 ? 9.474 -4.420 -2.503 1.00 96.00 119 GLU A N 1
ATOM 948 C CA . GLU A 1 119 ? 9.951 -4.582 -1.125 1.00 96.00 119 GLU A CA 1
ATOM 949 C C . GLU A 1 119 ? 9.017 -3.903 -0.116 1.00 96.00 119 GLU A C 1
ATOM 951 O O . GLU A 1 119 ? 8.589 -4.536 0.846 1.00 96.00 119 GLU A O 1
ATOM 956 N N . LEU A 1 120 ? 8.608 -2.655 -0.369 1.00 96.00 120 LEU A N 1
ATOM 957 C CA . LEU A 1 120 ? 7.634 -1.956 0.480 1.00 96.00 120 LEU A CA 1
ATOM 958 C C . LEU A 1 120 ? 6.310 -2.723 0.574 1.00 96.00 120 LEU A C 1
ATOM 960 O O . LEU A 1 120 ? 5.756 -2.889 1.657 1.00 96.00 120 LEU A O 1
ATOM 964 N N . ASN A 1 121 ? 5.831 -3.259 -0.551 1.00 96.62 121 ASN A N 1
ATOM 965 C CA . ASN A 1 121 ? 4.652 -4.116 -0.574 1.00 96.62 121 ASN A CA 1
ATOM 966 C C . ASN A 1 121 ? 4.854 -5.397 0.257 1.00 96.62 121 ASN A C 1
ATOM 968 O O . ASN A 1 121 ? 3.941 -5.821 0.963 1.00 96.62 121 ASN A O 1
ATOM 972 N N . HIS A 1 122 ? 6.045 -6.005 0.208 1.00 95.62 122 HIS A N 1
ATOM 973 C CA . HIS A 1 122 ? 6.357 -7.175 1.025 1.00 95.62 122 HIS A CA 1
ATOM 974 C C . HIS A 1 122 ? 6.293 -6.866 2.525 1.00 95.62 122 HIS A C 1
ATOM 976 O O . HIS A 1 122 ? 5.723 -7.664 3.267 1.00 95.62 122 HIS A O 1
ATOM 982 N N . LEU A 1 123 ? 6.818 -5.716 2.956 1.00 95.38 123 LEU A N 1
ATOM 983 C CA . LEU A 1 123 ? 6.726 -5.264 4.348 1.00 95.38 123 LEU A CA 1
ATOM 984 C C . LEU A 1 123 ? 5.263 -5.056 4.764 1.00 95.38 123 LEU A C 1
ATOM 986 O O . LEU A 1 123 ? 4.822 -5.639 5.750 1.00 95.38 123 LEU A O 1
ATOM 990 N N . LEU A 1 124 ? 4.469 -4.360 3.943 1.00 96.56 124 LEU A N 1
ATOM 991 C CA . LEU A 1 124 ? 3.033 -4.191 4.194 1.00 96.56 124 LEU A CA 1
ATOM 992 C C . LEU A 1 124 ? 2.294 -5.530 4.314 1.00 96.56 124 LEU A C 1
ATOM 994 O O . LEU A 1 124 ? 1.428 -5.682 5.169 1.00 96.56 124 LEU A O 1
ATOM 998 N N . LEU A 1 125 ? 2.638 -6.530 3.497 1.00 95.44 125 LEU A N 1
ATOM 999 C CA . LEU A 1 125 ? 2.039 -7.867 3.579 1.00 95.44 125 LEU A CA 1
ATOM 1000 C C . LEU A 1 125 ? 2.326 -8.586 4.905 1.00 95.44 125 LEU A C 1
ATOM 1002 O O . LEU A 1 125 ? 1.498 -9.392 5.341 1.00 95.44 125 LEU A O 1
ATOM 1006 N N . GLN A 1 126 ? 3.480 -8.334 5.530 1.00 94.19 126 GLN A N 1
ATOM 1007 C CA . GLN A 1 126 ? 3.814 -8.916 6.834 1.00 94.19 126 GLN A CA 1
ATOM 1008 C C . GLN A 1 126 ? 2.892 -8.369 7.931 1.00 94.19 126 GLN A C 1
ATOM 1010 O O . GLN A 1 126 ? 2.418 -9.139 8.773 1.00 94.19 126 GLN A O 1
ATOM 1015 N N . ASP A 1 127 ? 2.568 -7.077 7.859 1.00 93.44 127 ASP A N 1
ATOM 1016 C CA . ASP A 1 127 ? 1.739 -6.385 8.848 1.00 93.44 127 ASP A CA 1
ATOM 1017 C C . ASP A 1 127 ? 0.231 -6.512 8.571 1.00 93.44 127 ASP A C 1
ATOM 1019 O O . ASP A 1 127 ? -0.578 -6.557 9.503 1.00 93.44 127 ASP A O 1
ATOM 1023 N N . ALA A 1 128 ? -0.165 -6.660 7.302 1.00 91.50 128 ALA A N 1
ATOM 1024 C CA . ALA A 1 128 ? -1.562 -6.649 6.866 1.00 91.50 128 ALA A CA 1
ATOM 1025 C C . ALA A 1 128 ? -2.425 -7.720 7.550 1.00 91.50 128 ALA A C 1
ATOM 1027 O O . ALA A 1 128 ? -3.547 -7.434 7.958 1.00 91.50 128 ALA A O 1
ATOM 1028 N N . LYS A 1 129 ? -1.901 -8.934 7.767 1.00 87.56 129 LYS A N 1
ATOM 1029 C CA . LYS A 1 129 ? -2.657 -10.002 8.454 1.00 87.56 129 LYS A CA 1
ATOM 1030 C C . LYS A 1 129 ? -2.983 -9.653 9.905 1.00 87.56 129 LYS A C 1
ATOM 1032 O O . LYS A 1 129 ? -4.071 -9.956 10.390 1.00 87.56 129 LYS A O 1
ATOM 1037 N N . GLN A 1 130 ? -2.024 -9.054 10.612 1.00 88.56 130 GLN A N 1
ATOM 1038 C CA . GLN A 1 130 ? -2.222 -8.640 12.002 1.00 88.56 130 GLN A CA 1
ATOM 1039 C C . GLN A 1 130 ? -3.182 -7.453 12.067 1.00 88.56 130 GLN A C 1
ATOM 1041 O O . GLN A 1 130 ? -4.080 -7.431 12.910 1.00 88.56 130 GLN A O 1
ATOM 1046 N N . PHE A 1 131 ? -3.031 -6.511 11.135 1.00 90.88 131 PHE A N 1
ATOM 1047 C CA . PHE A 1 131 ? -3.923 -5.372 10.981 1.00 90.88 131 PHE A CA 1
ATOM 1048 C C . PHE A 1 131 ? -5.372 -5.813 10.731 1.00 90.88 131 PHE A C 1
ATOM 1050 O O . PHE A 1 131 ? -6.270 -5.392 11.457 1.00 90.88 131 PHE A O 1
ATOM 1057 N N . GLU A 1 132 ? -5.618 -6.711 9.777 1.00 87.31 132 GLU A N 1
ATOM 1058 C CA . GLU A 1 132 ? -6.964 -7.205 9.462 1.00 87.31 132 GLU A CA 1
ATOM 1059 C C . GLU A 1 132 ? -7.613 -7.945 10.630 1.00 87.31 132 GLU A C 1
ATOM 1061 O O . GLU A 1 132 ? -8.789 -7.721 10.924 1.00 87.31 132 GLU A O 1
ATOM 1066 N N . ALA A 1 133 ? -6.850 -8.775 11.347 1.00 85.88 133 ALA A N 1
ATOM 1067 C CA . ALA A 1 133 ? -7.342 -9.432 12.553 1.00 85.88 133 ALA A CA 1
ATOM 1068 C C . ALA A 1 133 ? -7.740 -8.409 13.633 1.00 85.88 133 ALA A C 1
ATOM 1070 O O . ALA A 1 133 ? -8.786 -8.550 14.268 1.00 85.88 133 ALA A O 1
ATOM 1071 N N . ALA A 1 134 ? -6.943 -7.353 13.822 1.00 85.62 134 ALA A N 1
ATOM 1072 C CA . ALA A 1 134 ? -7.253 -6.280 14.762 1.00 85.62 134 ALA A CA 1
ATOM 1073 C C . ALA A 1 134 ? -8.495 -5.476 14.337 1.00 85.62 134 ALA A C 1
ATOM 1075 O O . ALA A 1 134 ? -9.361 -5.201 15.167 1.00 85.62 134 ALA A O 1
ATOM 1076 N N . VAL A 1 135 ? -8.632 -5.165 13.044 1.00 83.31 135 VAL A N 1
ATOM 1077 C CA . VAL A 1 135 ? -9.813 -4.489 12.486 1.00 83.31 135 VAL A CA 1
ATOM 1078 C C . VAL A 1 135 ? -11.069 -5.340 12.679 1.00 83.31 135 VAL A C 1
ATOM 1080 O O . VAL A 1 135 ? -12.087 -4.820 13.137 1.00 83.31 135 VAL A O 1
ATOM 1083 N N . ALA A 1 136 ? -11.008 -6.640 12.382 1.00 81.31 136 ALA A N 1
ATOM 1084 C CA . ALA A 1 136 ? -12.130 -7.559 12.561 1.00 81.31 136 ALA A CA 1
ATOM 1085 C C . ALA A 1 136 ? -12.551 -7.669 14.036 1.00 81.31 136 ALA A C 1
ATOM 1087 O O . ALA A 1 136 ? -13.743 -7.610 14.339 1.00 81.31 136 ALA A O 1
ATOM 1088 N N . ASN A 1 137 ? -11.587 -7.747 14.958 1.00 75.88 137 ASN A N 1
ATOM 1089 C CA . ASN A 1 137 ? -11.859 -7.761 16.396 1.00 75.88 137 ASN A CA 1
ATOM 1090 C C . ASN A 1 137 ? -12.497 -6.447 16.879 1.00 75.88 137 ASN A C 1
ATOM 1092 O O . ASN A 1 137 ? -13.461 -6.474 17.638 1.00 75.88 137 ASN A O 1
ATOM 1096 N N . GLU A 1 138 ? -12.023 -5.291 16.411 1.00 68.44 138 GLU A N 1
ATOM 1097 C CA . GLU A 1 138 ? -12.616 -3.984 16.734 1.00 68.44 138 GLU A CA 1
ATOM 1098 C C . GLU A 1 138 ? -14.036 -3.814 16.169 1.00 68.44 138 GLU A C 1
ATOM 1100 O O . GLU A 1 138 ? -14.871 -3.145 16.782 1.00 68.44 138 GLU A O 1
ATOM 1105 N N . VAL A 1 139 ? -14.337 -4.409 15.009 1.00 59.91 139 VAL A N 1
ATOM 1106 C CA . VAL A 1 139 ? -15.702 -4.459 14.45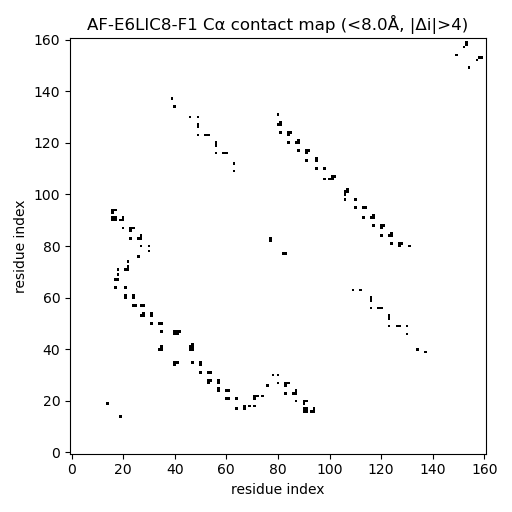8 1.00 59.91 139 VAL A CA 1
ATOM 1107 C C . VAL A 1 139 ? -16.583 -5.391 15.296 1.00 59.91 139 VAL A C 1
ATOM 1109 O O . VAL A 1 139 ? -17.682 -4.992 15.676 1.00 59.91 139 VAL A O 1
ATOM 1112 N N . ALA A 1 140 ? -16.083 -6.567 15.683 1.00 55.47 140 ALA A N 1
ATOM 1113 C CA . ALA A 1 140 ? -16.817 -7.522 16.516 1.00 55.47 140 ALA A CA 1
ATOM 1114 C C . ALA A 1 140 ? -17.154 -6.963 17.916 1.00 55.47 140 ALA A C 1
ATOM 1116 O O . ALA A 1 140 ? -18.274 -7.128 18.393 1.00 55.47 140 ALA A O 1
ATOM 1117 N N . ILE A 1 141 ? -16.238 -6.215 18.549 1.00 53.44 141 ILE A N 1
ATOM 1118 C CA . ILE A 1 141 ? -16.479 -5.547 19.847 1.00 53.44 141 ILE A CA 1
ATOM 1119 C C . ILE A 1 141 ? -17.579 -4.469 19.743 1.00 53.44 141 ILE A C 1
ATOM 1121 O O . ILE A 1 141 ? -18.233 -4.139 20.733 1.00 53.44 141 ILE A O 1
ATOM 1125 N N . LYS A 1 142 ? -17.810 -3.899 18.552 1.00 53.50 142 LYS A N 1
ATOM 1126 C CA . LYS A 1 142 ? -18.872 -2.905 18.317 1.00 53.50 142 LYS A CA 1
ATOM 1127 C C . LYS A 1 142 ? -20.246 -3.529 18.074 1.00 53.50 142 LYS A C 1
ATOM 1129 O O . LYS A 1 142 ? -21.240 -2.835 18.284 1.00 53.50 142 LYS A O 1
ATOM 1134 N N . GLU A 1 143 ? -20.307 -4.787 17.645 1.00 51.62 143 GLU A N 1
ATOM 1135 C CA . GLU A 1 143 ? -21.565 -5.517 17.442 1.00 51.62 143 GLU A CA 1
ATOM 1136 C C . GLU A 1 143 ? -22.132 -6.109 18.737 1.00 51.62 143 GLU A C 1
ATOM 1138 O O . GLU A 1 143 ? -23.323 -6.420 18.792 1.00 51.62 143 GLU A O 1
ATOM 1143 N N . GLU A 1 144 ? -21.341 -6.193 19.813 1.00 41.59 144 GLU A N 1
ATOM 1144 C CA . GLU A 1 144 ? -21.913 -6.457 21.130 1.00 41.59 144 GLU A CA 1
ATOM 1145 C C . GLU A 1 144 ? -22.847 -5.300 21.524 1.00 41.59 144 GLU A C 1
ATOM 1147 O O . GLU A 1 144 ? -22.412 -4.141 21.601 1.00 41.59 144 GLU A O 1
ATOM 1152 N N . PRO A 1 145 ? -24.136 -5.569 21.814 1.00 46.22 145 PRO A N 1
ATOM 1153 C CA . PRO A 1 145 ? -25.026 -4.543 22.314 1.00 46.22 145 PRO A CA 1
ATOM 1154 C C . PRO A 1 145 ? -24.442 -4.052 23.633 1.00 46.22 145 PRO A C 1
ATOM 1156 O O . PRO A 1 145 ? -24.449 -4.773 24.633 1.00 46.22 145 PRO A O 1
ATOM 1159 N N . ARG A 1 146 ? -23.915 -2.820 23.633 1.00 52.44 146 ARG A N 1
ATOM 1160 C CA . ARG A 1 146 ? -23.472 -2.138 24.850 1.00 52.44 146 ARG A CA 1
ATOM 1161 C C . ARG A 1 146 ? -24.607 -2.241 25.854 1.00 52.44 146 ARG A C 1
ATOM 1163 O O . ARG A 1 146 ? -25.602 -1.527 25.725 1.00 52.44 146 ARG A O 1
ATOM 1170 N N . GLN A 1 147 ? -24.455 -3.120 26.845 1.00 55.47 147 GLN A N 1
ATOM 1171 C CA . GLN A 1 147 ? -25.388 -3.178 27.956 1.00 55.47 147 GLN A CA 1
ATOM 1172 C C . GLN A 1 147 ? -25.505 -1.751 28.491 1.00 55.47 147 GLN A C 1
ATOM 1174 O O . GLN A 1 147 ? -24.468 -1.126 28.760 1.00 55.47 147 GLN A O 1
ATOM 1179 N N . PRO A 1 148 ? -26.721 -1.185 28.572 1.00 53.91 148 PRO A N 1
ATOM 1180 C CA . PRO A 1 148 ? -26.886 0.196 28.974 1.00 53.91 148 PRO A CA 1
ATOM 1181 C C . PRO A 1 148 ? -26.290 0.341 30.371 1.00 53.91 148 PRO A C 1
ATOM 1183 O O . PRO A 1 148 ? -26.834 -0.161 31.356 1.00 53.91 148 PRO A O 1
ATOM 1186 N N . LYS A 1 149 ? -25.122 0.993 30.460 1.00 61.47 149 LYS A N 1
ATOM 1187 C CA . LYS A 1 149 ? -24.496 1.293 31.746 1.00 61.47 149 LYS A CA 1
ATOM 1188 C C . LYS A 1 149 ? -25.525 2.087 32.537 1.00 61.47 149 LYS A C 1
ATOM 1190 O O . LYS A 1 149 ? -25.949 3.149 32.090 1.00 61.47 149 LYS A O 1
ATOM 1195 N N . ALA A 1 150 ? -25.927 1.563 33.696 1.00 63.03 150 ALA A N 1
ATOM 1196 C CA . ALA A 1 150 ? -26.856 2.251 34.581 1.00 63.03 150 ALA A CA 1
ATOM 1197 C C . ALA A 1 150 ? -26.377 3.696 34.779 1.00 63.03 150 ALA A C 1
ATOM 1199 O O . ALA A 1 150 ? -25.248 3.903 35.245 1.00 63.03 150 ALA A O 1
ATOM 1200 N N . SER A 1 151 ? -27.216 4.653 34.363 1.00 69.38 151 SER A N 1
ATOM 1201 C CA . SER A 1 151 ? -26.961 6.092 34.460 1.00 69.38 151 SER A CA 1
ATOM 1202 C C . SER A 1 151 ? -26.494 6.445 35.870 1.00 69.38 151 SER A C 1
ATOM 1204 O O . SER A 1 151 ? -26.974 5.871 36.849 1.00 69.38 151 SER A O 1
ATOM 1206 N N . PHE A 1 152 ? -25.559 7.387 35.978 1.00 66.81 152 PHE A N 1
ATOM 1207 C CA . PHE A 1 152 ? -25.020 7.882 37.247 1.00 66.81 152 PHE A CA 1
ATOM 1208 C C . PHE A 1 152 ? -26.132 8.227 38.256 1.00 66.81 152 PHE A C 1
ATOM 1210 O O . PHE A 1 152 ? -26.046 7.861 39.425 1.00 66.81 152 PHE A O 1
ATOM 1217 N N . PHE A 1 153 ? -27.243 8.794 37.777 1.00 67.94 153 PHE A N 1
ATOM 1218 C CA . PHE A 1 153 ? -28.423 9.094 38.592 1.00 67.94 153 PHE A CA 1
ATOM 1219 C C . PHE A 1 153 ? -29.173 7.847 39.076 1.00 67.94 153 PHE A C 1
ATOM 1221 O O . PHE A 1 153 ? -29.632 7.814 40.213 1.00 67.94 153 PHE A O 1
ATOM 1228 N N . LYS A 1 154 ? -29.230 6.782 38.267 1.00 68.88 154 LYS A N 1
ATOM 1229 C CA . LYS A 1 154 ? -29.814 5.494 38.674 1.00 68.88 154 LYS A CA 1
ATOM 1230 C C . LYS A 1 154 ? -28.979 4.821 39.769 1.00 68.88 154 LYS A C 1
ATOM 1232 O O . LYS A 1 154 ? -29.538 4.164 40.640 1.00 68.88 154 LYS A O 1
ATOM 1237 N N . ARG A 1 155 ? -27.654 5.023 39.755 1.00 68.69 155 ARG A N 1
ATOM 1238 C CA . ARG A 1 155 ? -26.742 4.535 40.807 1.00 68.69 155 ARG A CA 1
ATOM 1239 C C . ARG A 1 155 ? -26.859 5.332 42.105 1.00 68.69 155 ARG A C 1
ATOM 1241 O O . ARG A 1 155 ? -26.741 4.744 43.169 1.00 68.69 155 ARG A O 1
ATOM 1248 N N . LEU A 1 156 ? -27.080 6.643 42.012 1.00 65.38 156 LEU A N 1
ATOM 1249 C CA . LEU A 1 156 ? -27.169 7.521 43.182 1.00 65.38 156 LEU A CA 1
ATOM 1250 C C . LEU A 1 156 ? -28.533 7.496 43.868 1.00 65.38 156 LEU A C 1
ATOM 1252 O O . LEU A 1 156 ? -28.592 7.566 45.090 1.00 65.38 156 LEU A O 1
ATOM 1256 N N . PHE A 1 157 ? -29.621 7.408 43.103 1.00 79.50 157 PHE A N 1
ATOM 1257 C CA . PHE A 1 157 ? -30.961 7.639 43.646 1.00 79.50 157 PHE A CA 1
ATOM 1258 C C . PHE A 1 157 ? -31.869 6.415 43.626 1.00 79.50 157 PHE A C 1
ATOM 1260 O O . PHE A 1 157 ? -32.970 6.492 44.162 1.00 79.50 157 PHE A O 1
ATOM 1267 N N . GLY A 1 158 ? -31.430 5.290 43.045 1.00 60.53 158 GLY A N 1
ATOM 1268 C CA . GLY A 1 158 ? -32.093 3.982 43.144 1.00 60.53 158 GLY A CA 1
ATOM 1269 C C . GLY A 1 158 ? -33.548 3.911 42.663 1.00 60.53 158 GLY A C 1
ATOM 1270 O O . GLY A 1 158 ? -34.155 2.849 42.749 1.00 60.53 158 GLY A O 1
ATOM 1271 N N . LYS A 1 159 ? -34.125 5.006 42.163 1.00 55.34 159 LYS A N 1
ATOM 1272 C CA . LYS A 1 159 ? -35.526 5.091 41.765 1.00 55.34 159 LYS A CA 1
ATOM 1273 C C . LYS A 1 159 ? -35.623 5.211 40.255 1.00 55.34 159 LYS A C 1
ATOM 1275 O O . LYS A 1 159 ? -35.126 6.158 39.652 1.00 55.34 159 LYS A O 1
ATOM 1280 N N . SER A 1 160 ? -36.233 4.195 39.672 1.00 53.34 160 SER A N 1
ATOM 1281 C CA . SER A 1 160 ? -36.891 4.251 38.375 1.00 53.34 160 SER A CA 1
ATOM 1282 C C . SER A 1 160 ? -38.324 4.728 38.599 1.00 53.34 160 SER A C 1
ATOM 1284 O O . SER A 1 160 ? -38.994 4.183 39.478 1.00 53.34 160 SER A O 1
ATOM 1286 N N . GLU A 1 161 ? -38.767 5.723 37.834 1.00 42.34 161 GLU A N 1
ATOM 1287 C CA . GLU A 1 161 ? -40.175 5.752 37.414 1.00 42.34 161 GLU A CA 1
ATOM 1288 C C . GLU A 1 161 ? -40.435 4.595 36.442 1.00 42.34 161 GLU A C 1
ATOM 1290 O O . GLU A 1 161 ? -39.490 4.233 35.694 1.00 42.34 161 GLU A O 1
#

Solvent-accessible surface area (backbone atoms only — not comparable to full-atom values): 9720 Å² total; per-residue (Å²): 134,92,88,80,90,89,78,83,74,78,78,79,64,100,62,57,38,62,58,54,31,50,44,46,37,54,52,53,43,54,50,33,53,57,50,68,72,33,68,68,45,62,70,37,68,72,49,33,47,51,44,47,54,51,44,57,49,38,53,54,54,48,68,77,43,78,86,64,93,72,86,74,70,89,67,84,82,71,92,47,65,54,61,49,49,52,52,35,44,52,23,50,51,47,38,59,72,63,60,81,59,76,82,43,78,64,43,47,51,53,47,53,50,53,52,50,51,47,50,54,45,51,56,51,53,69,49,36,61,58,47,50,54,51,51,51,51,58,52,54,64,64,68,50,78,76,71,78,72,76,48,72,63,51,72,75,64,72,65,78,132

Radius of gyration: 22.0 Å; Cα contacts (8 Å, |Δi|>4): 106; chains: 1; bounding box: 61×44×66 Å

Organism: Enterococcus italicus (strain DSM 15952 / CCUG 50447 / LMG 22039 / TP 1.5) (NCBI:txid888064)

Nearest PDB structures (foldseek):
  1yo7-assembly2_B  TM=4.296E-01  e=8.561E-02  Escherichia coli
  6r01-assembly1_A  TM=4.072E-01  e=3.124E-01  Streptomyces lividans 1326
  6qvh-assembly1_A  TM=4.080E-01  e=8.045E-01  Streptomyces lividans 1326
  1aep-assembly1_A  TM=3.224E-01  e=5.968E-01  Locusta migratoria

Mean predicted aligned error: 12.69 Å

Sequence (161 aa):
MIKILTERSIRMTEESPVFVSLALNQRLKQLQESYSQNPHLMKQEQLQRFVFELRDYTEAVEILADDSSGKFTDIPVDKDTVALLLAQQHSLRLVVQQGQSLETGEGRRLEASLKGLIELNHLLLQDAKQFEAAVANEVAIKEEPRQPKASFFKRLFGKSE

Foldseek 3Di:
DDDDDDPPPPPPDPDQLLLVLLLLLVLLVVLLVVQVPDVVLCVDPLSVVLSVLSVVLSVLSCVLNVPDDDDRDDRPDDSQNLVSLVSNLVSLVSVLVPLPDPPDPVSVVSNVSSVVSNVSSVVSNVSSVVSVVVVVVVVVVVPPPPPPDQPPCCVVPVDDD

Secondary structure (DSSP, 8-state):
-------------S--HHHHHHHHHHHHHHHHHHHHT-TTGGGSHHHHHHHHHHHHHHHHHHHTTTT---PPP-------HHHHHHHHHHHHHHHHHH---TTSHHHHHHHHHHHHHHHHHHHHHHHHHHHHHHHHHHHHHHHS----PPPHHHHHH----

pLDDT: mean 75.45, std 19.79, range [32.28, 97.25]